Protein AF-A0AAU6Q5I7-F1 (afdb_monomer)

Mean predicted aligned error: 3.94 Å

Organism: NCBI:txid3112952

Foldseek 3Di:
DDCPPDPLVLQPLQLLVCVVVVNLVSNLVSLVVSLVVDDQLDLSNLQSLQLNLQSCVVVVNPVSSVVSNVRSVVSCVVVVHDHDDNVSSPVSNVVVVVVVVD

Sequence (102 aa):
MAQSGLNLDWIPPQAAAAFVDGDEHAARTWLARARDAAPPGSLDWARLERLYGLVSIHVLREVEGTFALERADATLLALGAELPTLDWLEQRAAQQGAEDLK

Secondary structure (DSSP, 8-state):
--------TTS-HHHHHHHHTT-HHHHHHHHHHHHHHSPTTSHHHHHHHHHHHHHHHHTT-HHHHHHHHHHHHHHHHHTT-----THHHHHHHHHHHHHTT-

Solvent-accessible surface area (backbone atoms only — not comparable to full-atom values): 5539 Å² total; per-residue (Å²): 130,84,86,74,80,76,86,49,84,88,55,56,65,68,21,15,44,25,44,73,72,69,35,46,70,55,13,32,50,44,28,48,55,56,23,73,72,33,62,85,86,36,70,69,17,23,46,30,33,26,47,29,9,56,41,27,39,76,73,75,35,50,73,63,11,50,55,29,33,55,57,11,49,56,44,29,57,75,69,73,48,82,80,69,54,74,68,53,34,52,51,41,34,54,52,49,60,61,56,78,74,108

Nearest PDB structures (foldseek):
  5dbk-assembly1_B  TM=8.722E-01  e=3.627E-01  Bacillus thuringiensis Bt407
  4ynw-assembly2_B  TM=8.534E-01  e=1.465E+00  Thermochaetoides thermophila DSM 1495
  3ro2-assembly1_A  TM=8.394E-01  e=2.588E+00  Mus musculus
  4gpk-assembly1_D  TM=7.330E-01  e=1.802E+00  Bacillus thuringiensis serovar thuringiensis
  4y6w-assembly1_A-2  TM=7.646E-01  e=4.341E+00  Podospora anserina

Radius of gyration: 13.22 Å; Cα contacts (8 Å, |Δi|>4): 129; chains: 1; bounding box: 26×37×34 Å

pLDDT: mean 93.03, std 13.4, range [35.62, 98.81]

Structure (mmCIF, N/CA/C/O backbone):
data_AF-A0AAU6Q5I7-F1
#
_entry.id   AF-A0AAU6Q5I7-F1
#
loop_
_atom_site.group_PDB
_atom_site.id
_atom_site.type_symbol
_atom_site.label_atom_id
_atom_site.label_alt_id
_atom_site.label_comp_id
_atom_site.label_asym_id
_atom_site.label_entity_id
_atom_site.label_seq_id
_atom_site.pdbx_PDB_ins_code
_atom_site.Cartn_x
_atom_site.Cartn_y
_atom_site.Cartn_z
_atom_site.occupancy
_atom_site.B_iso_or_equiv
_atom_site.auth_seq_id
_atom_site.auth_comp_id
_atom_site.auth_asym_id
_atom_site.auth_atom_id
_atom_site.pdbx_PDB_model_num
ATOM 1 N N . MET A 1 1 ? 7.084 -25.004 4.144 1.00 36.66 1 MET A N 1
ATOM 2 C CA . MET A 1 1 ? 6.303 -24.402 5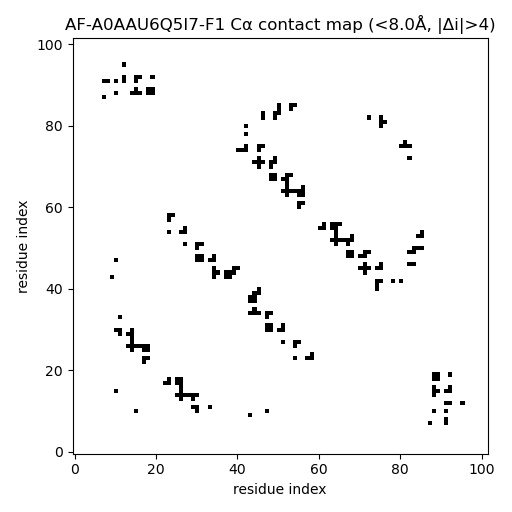.248 1.00 36.66 1 MET A CA 1
ATOM 3 C C . MET A 1 1 ? 5.030 -23.848 4.631 1.00 36.66 1 MET A C 1
ATOM 5 O O . MET A 1 1 ? 5.100 -23.391 3.499 1.00 36.66 1 MET A O 1
ATOM 9 N N . ALA A 1 2 ? 3.885 -24.074 5.273 1.00 35.62 2 ALA A N 1
ATOM 10 C CA . ALA A 1 2 ? 2.557 -24.051 4.660 1.00 35.62 2 ALA A CA 1
ATOM 11 C C . ALA A 1 2 ? 2.252 -22.760 3.878 1.00 35.62 2 ALA A C 1
ATOM 13 O O . ALA A 1 2 ? 2.362 -21.665 4.420 1.00 35.62 2 ALA A O 1
ATOM 14 N N . GLN A 1 3 ? 1.838 -22.920 2.617 1.00 40.91 3 GLN A N 1
ATOM 15 C CA . GLN A 1 3 ? 1.138 -21.895 1.845 1.00 40.91 3 GLN A CA 1
ATOM 16 C C . GLN A 1 3 ? -0.242 -21.696 2.486 1.00 40.91 3 GLN A C 1
ATOM 18 O O . GLN A 1 3 ? -1.229 -22.290 2.058 1.00 40.91 3 GLN A O 1
ATOM 23 N N . SER A 1 4 ? -0.317 -20.915 3.561 1.00 48.25 4 SER A N 1
ATOM 24 C CA . SER A 1 4 ? -1.584 -20.297 3.941 1.00 48.25 4 SER A CA 1
ATOM 25 C C . SER A 1 4 ? -1.879 -19.265 2.861 1.00 48.25 4 SER A C 1
ATOM 27 O O . SER A 1 4 ? -1.169 -18.269 2.758 1.00 48.25 4 SER A O 1
ATOM 29 N N . GLY A 1 5 ? -2.845 -19.564 1.991 1.00 55.66 5 GLY A N 1
ATOM 30 C CA . GLY A 1 5 ? -3.238 -18.696 0.886 1.00 55.66 5 GLY A CA 1
ATOM 31 C C . GLY A 1 5 ? -3.736 -17.354 1.407 1.00 55.66 5 GLY A C 1
ATOM 32 O O . GLY A 1 5 ? -4.909 -17.217 1.746 1.00 55.66 5 GLY A O 1
ATOM 33 N N . LEU A 1 6 ? -2.839 -16.373 1.490 1.00 75.88 6 LEU A N 1
ATOM 34 C CA . LEU A 1 6 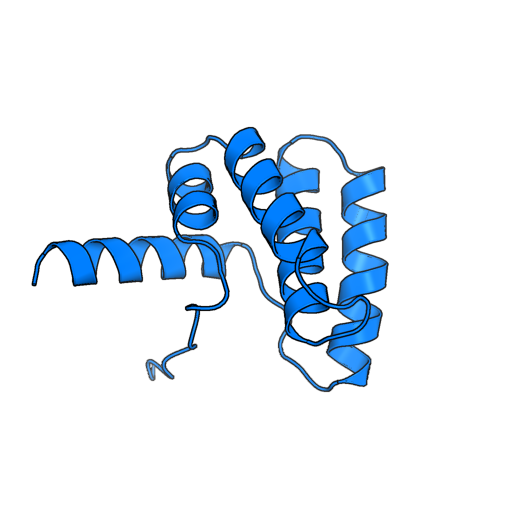? -3.201 -14.971 1.633 1.00 75.88 6 LEU A CA 1
ATOM 35 C C . LEU A 1 6 ? -4.071 -14.608 0.427 1.00 75.88 6 LEU A C 1
ATOM 37 O O . LEU A 1 6 ? -3.618 -14.692 -0.715 1.00 75.88 6 LEU A O 1
ATOM 41 N N . ASN A 1 7 ? -5.330 -14.244 0.677 1.00 89.19 7 ASN A N 1
ATOM 42 C CA . ASN A 1 7 ? -6.163 -13.641 -0.354 1.00 89.19 7 ASN A CA 1
ATOM 43 C C . ASN A 1 7 ? -5.641 -12.216 -0.606 1.00 89.19 7 ASN A C 1
ATOM 45 O O . ASN A 1 7 ? -5.703 -11.360 0.284 1.00 89.19 7 ASN A O 1
ATOM 49 N N . LEU A 1 8 ? -5.118 -11.988 -1.812 1.00 94.88 8 LEU A N 1
ATOM 50 C CA . LEU A 1 8 ? -4.550 -10.715 -2.255 1.00 94.88 8 LEU A CA 1
ATOM 51 C C . LEU A 1 8 ? -5.417 -10.022 -3.319 1.00 94.88 8 LEU A C 1
ATOM 53 O O . LEU A 1 8 ? -4.974 -9.040 -3.909 1.00 94.88 8 LEU A O 1
ATOM 57 N N . ASP A 1 9 ? -6.657 -10.468 -3.543 1.00 94.75 9 ASP A N 1
ATOM 58 C CA . ASP A 1 9 ? -7.554 -9.933 -4.584 1.00 94.75 9 ASP A CA 1
ATOM 59 C C . ASP A 1 9 ? -7.884 -8.446 -4.382 1.00 94.75 9 ASP A C 1
ATOM 61 O O . ASP A 1 9 ? -8.234 -7.739 -5.325 1.00 94.75 9 ASP A O 1
ATOM 65 N N . TRP A 1 10 ? -7.737 -7.955 -3.150 1.00 95.62 10 TRP A N 1
ATOM 66 C CA . TRP A 1 10 ? -7.903 -6.547 -2.794 1.00 95.62 10 TRP A CA 1
ATOM 67 C C . TRP A 1 10 ? -6.742 -5.657 -3.277 1.00 95.62 10 TRP A C 1
ATOM 69 O O . TRP A 1 10 ? -6.895 -4.437 -3.329 1.00 95.62 10 TRP A O 1
A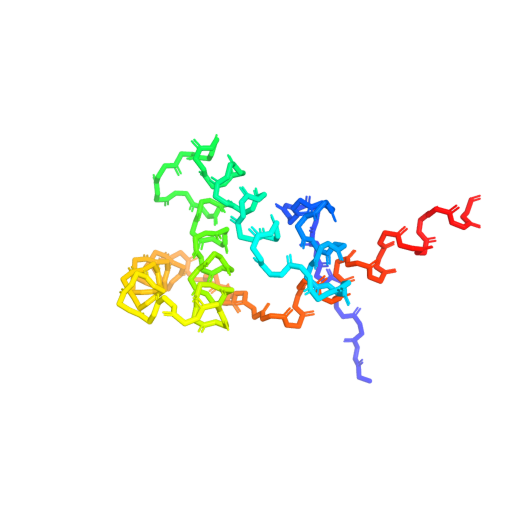TOM 79 N N . ILE A 1 11 ? -5.590 -6.235 -3.640 1.00 97.94 11 ILE A N 1
ATOM 80 C CA . ILE A 1 11 ? -4.477 -5.512 -4.264 1.00 97.94 11 ILE A CA 1
ATOM 81 C C . ILE A 1 11 ? -4.775 -5.377 -5.766 1.00 97.94 11 ILE A C 1
ATOM 83 O O . ILE A 1 11 ? -4.899 -6.399 -6.452 1.00 97.94 11 ILE A O 1
ATOM 87 N N . PRO A 1 12 ? -4.839 -4.148 -6.319 1.00 98.00 12 PRO A N 1
ATOM 88 C CA . PRO A 1 12 ? -5.060 -3.953 -7.746 1.00 98.00 12 PRO A CA 1
ATOM 89 C C . PRO A 1 12 ? -3.977 -4.663 -8.575 1.00 98.00 12 PRO A C 1
ATOM 91 O O . PRO A 1 12 ? -2.789 -4.409 -8.346 1.00 98.00 12 PRO A O 1
ATOM 94 N N . PRO A 1 13 ? -4.335 -5.497 -9.569 1.00 97.44 13 PRO A N 1
ATOM 95 C CA . PRO A 1 13 ? -3.345 -6.218 -10.372 1.00 97.44 13 PRO A CA 1
ATOM 96 C C . PRO A 1 13 ? -2.392 -5.267 -11.103 1.00 97.44 13 PRO A C 1
ATOM 98 O O . PRO A 1 13 ? -1.206 -5.554 -11.222 1.00 97.44 13 PRO A O 1
ATOM 101 N N . GLN A 1 14 ? -2.879 -4.092 -11.520 1.00 98.19 14 GLN A N 1
ATOM 102 C CA . GLN A 1 14 ? -2.061 -3.068 -12.175 1.00 98.19 14 GLN A CA 1
ATOM 103 C C . GLN A 1 14 ? -1.001 -2.478 -11.237 1.00 98.19 14 GLN A C 1
ATOM 105 O O . GLN A 1 14 ? 0.072 -2.102 -11.696 1.00 98.19 14 GLN A O 1
ATOM 110 N N . ALA A 1 15 ? -1.287 -2.395 -9.932 1.00 98.44 15 ALA A N 1
ATOM 111 C CA . ALA A 1 15 ? -0.313 -1.928 -8.950 1.00 98.44 15 ALA A CA 1
ATOM 112 C C . ALA A 1 15 ? 0.803 -2.957 -8.745 1.00 98.44 15 ALA A C 1
ATOM 114 O O . ALA A 1 15 ? 1.975 -2.595 -8.718 1.00 98.44 15 ALA A O 1
ATOM 115 N N . ALA A 1 16 ? 0.426 -4.232 -8.626 1.00 98.25 16 ALA A N 1
ATOM 116 C CA . ALA A 1 16 ? 1.361 -5.337 -8.459 1.00 98.25 16 ALA A CA 1
ATOM 117 C C . ALA A 1 16 ? 2.277 -5.503 -9.682 1.00 98.25 16 ALA A C 1
ATOM 119 O O . ALA A 1 16 ? 3.492 -5.584 -9.522 1.00 98.25 16 ALA A O 1
ATOM 120 N N . ALA A 1 17 ? 1.706 -5.479 -10.892 1.00 98.12 17 ALA A N 1
ATOM 121 C CA . ALA A 1 17 ? 2.469 -5.548 -12.138 1.00 98.12 17 ALA A CA 1
ATOM 122 C C . ALA A 1 17 ? 3.464 -4.384 -12.256 1.00 98.12 17 ALA A C 1
ATOM 124 O O . ALA A 1 17 ? 4.658 -4.614 -12.401 1.00 98.12 17 ALA A O 1
ATOM 125 N N . ALA A 1 18 ? 2.994 -3.143 -12.073 1.00 98.31 18 ALA A N 1
ATOM 126 C CA . ALA A 1 18 ? 3.857 -1.967 -12.141 1.00 98.31 18 ALA A CA 1
ATOM 127 C C . ALA A 1 18 ? 5.009 -2.012 -11.122 1.00 98.31 18 ALA A C 1
ATOM 129 O O . ALA A 1 18 ? 6.122 -1.617 -11.444 1.00 98.31 18 ALA A O 1
ATOM 130 N N . PHE A 1 19 ? 4.764 -2.515 -9.906 1.00 98.25 19 PHE A N 1
ATOM 131 C CA . PHE A 1 19 ? 5.812 -2.646 -8.894 1.00 98.25 19 PHE A CA 1
ATOM 132 C C . PHE A 1 19 ? 6.892 -3.656 -9.310 1.00 98.25 19 PHE A C 1
ATOM 134 O O . PHE A 1 19 ? 8.075 -3.346 -9.219 1.00 98.25 19 PHE A O 1
ATOM 141 N N . VAL A 1 20 ? 6.498 -4.835 -9.805 1.00 97.81 20 VAL A N 1
ATOM 142 C CA . VAL A 1 20 ? 7.445 -5.870 -10.268 1.00 97.81 20 VAL A CA 1
ATOM 143 C C . VAL A 1 20 ? 8.214 -5.429 -11.517 1.00 97.81 20 VAL A C 1
ATOM 145 O O . VAL A 1 20 ? 9.384 -5.779 -11.667 1.00 97.81 20 VAL A O 1
ATOM 148 N N . ASP A 1 21 ? 7.594 -4.618 -12.372 1.00 97.69 21 ASP A N 1
ATOM 149 C CA . ASP A 1 21 ? 8.229 -4.046 -13.564 1.00 97.69 21 ASP A CA 1
ATOM 150 C C . ASP A 1 21 ? 9.190 -2.880 -13.243 1.00 97.69 21 ASP A C 1
ATOM 152 O O . ASP A 1 21 ? 9.872 -2.380 -14.141 1.00 97.69 21 ASP A O 1
ATOM 156 N N . GLY A 1 22 ? 9.270 -2.443 -11.979 1.00 97.62 22 GLY A N 1
ATOM 157 C CA . GLY A 1 22 ? 10.103 -1.313 -11.556 1.00 97.62 22 GLY A CA 1
ATOM 158 C C . GLY A 1 22 ? 9.532 0.060 -11.927 1.00 97.62 22 GLY A C 1
ATOM 159 O O . GLY A 1 22 ? 10.282 1.022 -12.072 1.00 97.62 22 GLY A O 1
ATOM 160 N N . ASP A 1 23 ? 8.213 0.162 -12.122 1.00 98.12 23 ASP A N 1
ATOM 161 C CA . ASP A 1 23 ? 7.487 1.430 -12.248 1.00 98.12 23 ASP A CA 1
ATOM 162 C C . ASP A 1 23 ? 6.732 1.732 -10.943 1.00 98.12 23 ASP A C 1
ATOM 164 O O . ASP A 1 23 ? 5.498 1.681 -10.844 1.00 98.12 23 ASP A O 1
ATOM 168 N N . GLU A 1 24 ? 7.485 2.057 -9.890 1.00 98.00 24 GLU A N 1
ATOM 169 C CA . GLU A 1 24 ? 6.919 2.342 -8.571 1.00 98.00 24 GLU A CA 1
ATOM 170 C C . GLU A 1 24 ? 6.034 3.600 -8.575 1.00 98.00 24 GLU A C 1
ATOM 172 O O . GLU A 1 24 ? 5.114 3.723 -7.760 1.00 98.00 24 GLU A O 1
ATOM 177 N N . HIS A 1 25 ? 6.246 4.528 -9.515 1.00 98.12 25 HIS A N 1
ATOM 178 C CA . HIS A 1 25 ? 5.377 5.691 -9.698 1.00 98.12 25 HIS A CA 1
ATOM 179 C C . HIS A 1 25 ? 3.982 5.286 -10.191 1.00 98.12 25 HIS A C 1
ATOM 181 O O . HIS A 1 25 ? 2.969 5.773 -9.662 1.00 98.12 25 HIS A O 1
ATOM 187 N N . ALA A 1 26 ? 3.901 4.378 -11.166 1.00 98.44 26 ALA A N 1
ATOM 188 C CA . ALA A 1 26 ? 2.631 3.818 -11.605 1.00 98.44 26 ALA A CA 1
ATOM 189 C C . ALA A 1 26 ? 1.997 2.950 -10.512 1.00 98.44 26 ALA A C 1
ATOM 191 O O . ALA A 1 26 ? 0.807 3.122 -10.227 1.00 98.44 26 ALA A O 1
ATOM 192 N N . ALA A 1 27 ? 2.774 2.096 -9.836 1.00 98.69 27 ALA A N 1
ATOM 193 C CA . ALA A 1 27 ? 2.284 1.275 -8.726 1.00 98.69 27 ALA A CA 1
ATOM 194 C C . ALA A 1 27 ? 1.629 2.139 -7.639 1.00 98.69 27 ALA A C 1
ATOM 196 O O . ALA A 1 27 ? 0.480 1.913 -7.246 1.00 98.69 27 ALA A O 1
ATOM 197 N N . ARG A 1 28 ? 2.315 3.211 -7.229 1.00 98.44 28 ARG A N 1
ATOM 198 C CA . ARG A 1 28 ? 1.803 4.198 -6.275 1.00 98.44 28 ARG A CA 1
ATOM 199 C C . ARG A 1 28 ? 0.512 4.861 -6.753 1.00 98.44 28 ARG A C 1
ATOM 201 O O . ARG A 1 28 ? -0.403 5.057 -5.954 1.00 98.44 28 ARG A O 1
ATOM 208 N N . THR A 1 29 ? 0.418 5.203 -8.037 1.00 98.56 29 THR A N 1
ATOM 209 C CA . THR A 1 29 ? -0.784 5.822 -8.621 1.00 98.56 29 THR A CA 1
ATOM 210 C C . THR A 1 29 ? -1.987 4.880 -8.557 1.00 98.56 29 THR A C 1
ATOM 212 O O . THR A 1 29 ? -3.084 5.302 -8.186 1.00 98.56 29 THR A O 1
ATOM 215 N N . TRP A 1 30 ? -1.795 3.601 -8.884 1.00 98.75 30 TRP A N 1
ATOM 216 C CA . TRP A 1 30 ? -2.855 2.595 -8.802 1.00 98.75 30 TRP A CA 1
ATOM 217 C C . TRP A 1 30 ? -3.302 2.334 -7.363 1.00 98.75 30 TRP A C 1
ATOM 219 O O . TRP A 1 30 ? -4.506 2.288 -7.105 1.00 98.75 30 TRP A O 1
ATOM 229 N N . LEU A 1 31 ? -2.358 2.253 -6.421 1.00 98.75 31 LEU A N 1
ATOM 230 C CA . LEU A 1 31 ? -2.660 2.115 -4.994 1.00 98.75 31 LEU A CA 1
ATOM 231 C C . LEU A 1 31 ? -3.443 3.315 -4.455 1.00 98.75 31 LEU A C 1
ATOM 233 O O . LEU A 1 31 ? -4.439 3.122 -3.766 1.00 98.75 31 LEU A O 1
ATOM 237 N N . ALA A 1 32 ? -3.051 4.543 -4.813 1.00 98.62 32 ALA A N 1
ATOM 238 C CA . ALA A 1 32 ? -3.763 5.751 -4.397 1.00 98.62 32 ALA A CA 1
ATOM 239 C C . ALA A 1 32 ? -5.218 5.750 -4.879 1.00 98.62 32 ALA A C 1
ATOM 241 O O . ALA A 1 32 ? -6.131 5.982 -4.095 1.00 98.62 32 ALA A O 1
ATOM 242 N N . ARG A 1 33 ? -5.445 5.423 -6.157 1.00 98.62 33 ARG A N 1
ATOM 243 C CA . ARG A 1 33 ? -6.796 5.360 -6.733 1.00 98.62 33 ARG A CA 1
ATOM 244 C C . ARG A 1 33 ? -7.670 4.316 -6.044 1.00 98.62 33 ARG A C 1
ATOM 246 O O . ARG A 1 33 ? -8.824 4.599 -5.744 1.00 98.62 33 ARG A O 1
ATOM 253 N N . ALA A 1 34 ? -7.127 3.123 -5.799 1.00 98.50 34 ALA A N 1
ATOM 254 C CA . ALA A 1 34 ? -7.857 2.066 -5.108 1.00 98.50 34 ALA A CA 1
ATOM 255 C C . ALA A 1 34 ? -8.160 2.450 -3.653 1.00 98.50 34 ALA A C 1
ATOM 257 O O . ALA A 1 34 ? -9.284 2.268 -3.192 1.00 98.50 34 ALA A O 1
ATOM 258 N N . ARG A 1 35 ? -7.184 3.039 -2.949 1.00 98.50 35 ARG A N 1
ATOM 259 C CA . ARG A 1 35 ? -7.361 3.549 -1.587 1.00 98.50 35 ARG A CA 1
ATOM 260 C C . ARG A 1 35 ? -8.466 4.600 -1.529 1.00 98.50 35 ARG A C 1
ATOM 262 O O . ARG A 1 35 ? -9.317 4.525 -0.653 1.00 98.50 35 ARG A O 1
ATOM 269 N N . ASP A 1 36 ? -8.462 5.562 -2.448 1.00 98.44 36 ASP A N 1
ATOM 270 C CA . ASP A 1 36 ? -9.424 6.670 -2.462 1.00 98.44 36 ASP A CA 1
ATOM 271 C C . ASP A 1 36 ? -10.855 6.209 -2.795 1.00 98.44 36 ASP A C 1
ATOM 273 O O . ASP A 1 36 ? -11.820 6.899 -2.469 1.00 98.44 36 ASP A O 1
ATOM 277 N N . ALA A 1 37 ? -11.007 5.029 -3.406 1.00 98.25 37 ALA A N 1
ATOM 278 C CA . ALA A 1 37 ? -12.299 4.380 -3.619 1.00 98.25 37 ALA A CA 1
ATOM 279 C C . ALA A 1 37 ? -12.808 3.611 -2.382 1.00 98.25 37 ALA A C 1
ATOM 281 O O . ALA A 1 37 ? -13.989 3.261 -2.326 1.00 98.25 37 ALA A O 1
ATOM 282 N N . ALA A 1 38 ? -11.948 3.345 -1.395 1.00 97.62 38 ALA A N 1
ATOM 283 C CA . ALA A 1 38 ? -12.310 2.655 -0.164 1.00 97.62 38 ALA A CA 1
ATOM 284 C C . ALA A 1 38 ? -12.725 3.654 0.938 1.00 97.62 38 ALA A C 1
ATOM 286 O O . ALA A 1 38 ? -12.131 4.729 1.060 1.00 97.62 38 ALA A O 1
ATOM 287 N N . PRO A 1 39 ? -13.708 3.317 1.797 1.00 97.88 39 PRO A N 1
ATOM 288 C CA . PRO A 1 39 ? -14.079 4.172 2.920 1.00 97.88 39 PRO A CA 1
ATOM 289 C C . PRO A 1 39 ? -12.890 4.400 3.873 1.00 97.88 39 PRO A C 1
ATOM 291 O O . PRO A 1 39 ? -12.296 3.414 4.327 1.00 97.88 39 PRO A O 1
ATOM 294 N N . PRO A 1 40 ? -12.549 5.652 4.235 1.00 95.44 40 PRO A N 1
ATOM 295 C CA . PRO A 1 40 ? -11.481 5.927 5.194 1.00 95.44 40 PRO A CA 1
ATOM 296 C C . PRO A 1 40 ? -11.691 5.196 6.526 1.00 95.44 40 PRO A C 1
ATOM 298 O O . PRO A 1 40 ? -12.805 5.148 7.045 1.00 95.44 40 PRO A O 1
ATOM 301 N N . GLY A 1 41 ? -10.619 4.621 7.078 1.00 95.06 41 GLY A N 1
ATOM 302 C CA . GLY A 1 41 ? -10.663 3.837 8.319 1.00 95.06 41 GLY A CA 1
ATOM 303 C C . GLY A 1 41 ? -11.176 2.397 8.166 1.00 95.06 41 GLY A C 1
ATOM 304 O O . GLY A 1 41 ? -11.181 1.651 9.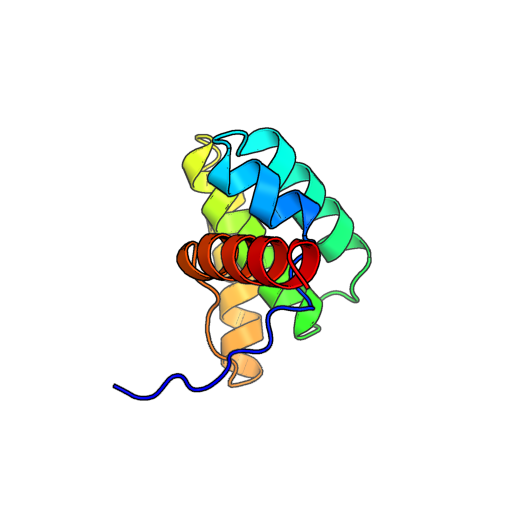143 1.00 95.06 41 GLY A O 1
ATOM 305 N N . SER A 1 42 ? -11.588 1.978 6.965 1.00 98.19 42 SER A N 1
ATOM 306 C CA . SER A 1 42 ? -11.894 0.569 6.682 1.00 98.19 42 SER A CA 1
ATOM 307 C C . SER A 1 42 ? -10.625 -0.285 6.570 1.00 98.19 42 SER A C 1
ATOM 309 O O . SER A 1 42 ? -9.524 0.232 6.369 1.00 98.19 42 SER A O 1
ATOM 311 N N . LEU A 1 43 ? -10.788 -1.611 6.657 1.00 97.94 43 LEU A N 1
ATOM 312 C CA . LEU A 1 43 ? -9.692 -2.568 6.476 1.00 97.94 43 LEU A CA 1
ATOM 313 C C . LEU A 1 43 ? -9.029 -2.425 5.098 1.00 97.94 43 LEU A C 1
ATOM 315 O O . LEU A 1 43 ? -7.804 -2.352 5.018 1.00 97.94 43 LEU A O 1
ATOM 319 N N . ASP A 1 44 ? -9.824 -2.348 4.029 1.00 97.81 44 ASP A N 1
ATOM 320 C CA . ASP A 1 44 ? -9.311 -2.240 2.658 1.00 97.81 44 ASP A CA 1
ATOM 321 C C . ASP A 1 44 ? -8.561 -0.926 2.449 1.00 97.81 44 ASP A C 1
ATOM 323 O O . ASP A 1 44 ? -7.448 -0.922 1.923 1.00 97.81 44 ASP A O 1
ATOM 327 N N . TRP A 1 45 ? -9.118 0.181 2.951 1.00 98.62 45 TRP A N 1
ATOM 328 C CA . TRP A 1 45 ? -8.439 1.473 2.931 1.00 98.62 45 TRP A CA 1
ATOM 329 C C . TRP A 1 45 ? -7.089 1.408 3.651 1.00 98.62 45 TRP A C 1
ATOM 331 O O . TRP A 1 45 ? -6.082 1.833 3.092 1.00 98.62 45 TRP A O 1
ATOM 341 N N . ALA A 1 46 ? -7.045 0.845 4.861 1.00 98.69 46 ALA A N 1
ATOM 342 C CA . ALA A 1 46 ? -5.832 0.813 5.672 1.00 98.69 46 ALA A CA 1
ATOM 343 C C . ALA A 1 46 ? -4.745 -0.076 5.051 1.00 98.69 46 ALA A C 1
ATOM 345 O O . ALA A 1 46 ? -3.568 0.282 5.048 1.00 98.69 46 ALA A O 1
ATOM 346 N N . ARG A 1 47 ? -5.133 -1.206 4.453 1.00 98.56 47 ARG A N 1
ATOM 347 C CA . ARG A 1 47 ? -4.208 -2.078 3.723 1.00 98.56 47 ARG A CA 1
ATOM 348 C C . ARG A 1 47 ? -3.599 -1.383 2.501 1.00 98.56 47 ARG A C 1
ATOM 350 O O . ARG A 1 47 ? -2.384 -1.434 2.308 1.00 98.56 47 ARG A O 1
ATOM 357 N N . LEU A 1 48 ? -4.431 -0.711 1.703 1.00 98.75 48 LEU A N 1
ATOM 358 C CA . LEU A 1 48 ? -3.998 0.022 0.509 1.00 98.75 48 LEU A CA 1
ATOM 359 C C . LEU A 1 48 ? -3.151 1.249 0.865 1.00 98.75 48 LEU A C 1
ATOM 361 O O . LEU A 1 48 ? -2.132 1.493 0.222 1.00 98.75 48 LEU A O 1
ATOM 365 N N . GLU A 1 49 ? -3.525 1.982 1.915 1.00 98.81 49 GLU A N 1
ATOM 366 C CA . GLU A 1 49 ? -2.758 3.109 2.456 1.00 98.81 49 GLU A CA 1
ATOM 367 C C . GLU A 1 49 ? -1.365 2.667 2.918 1.00 98.81 49 GLU A C 1
ATOM 369 O O . GLU A 1 49 ? -0.377 3.356 2.661 1.00 98.81 49 GLU A O 1
ATOM 374 N N . ARG A 1 50 ? -1.255 1.484 3.536 1.00 98.75 50 ARG A N 1
ATOM 375 C CA . ARG A 1 50 ? 0.043 0.949 3.947 1.00 98.75 50 ARG A CA 1
ATOM 376 C C . ARG A 1 50 ? 0.952 0.665 2.756 1.00 98.75 50 ARG A C 1
ATOM 378 O O . ARG A 1 50 ? 2.095 1.117 2.739 1.00 98.75 50 ARG A O 1
ATOM 385 N N . LEU A 1 51 ? 0.446 -0.058 1.752 1.00 98.81 51 LEU A N 1
ATOM 386 C CA . LEU A 1 51 ? 1.206 -0.347 0.531 1.00 98.81 51 LEU A CA 1
ATOM 387 C C . LEU A 1 51 ? 1.583 0.946 -0.199 1.00 98.81 51 LEU A C 1
ATOM 389 O O . LEU A 1 51 ? 2.721 1.096 -0.635 1.00 98.81 51 LEU A O 1
ATOM 393 N N . TYR A 1 52 ? 0.664 1.912 -0.266 1.00 98.81 52 TYR A N 1
ATOM 394 C CA . TYR A 1 52 ? 0.940 3.242 -0.802 1.00 98.81 52 TYR A CA 1
ATOM 395 C C . TYR A 1 52 ? 2.093 3.930 -0.061 1.00 98.81 52 TYR A C 1
ATOM 397 O O . TYR A 1 52 ? 2.977 4.505 -0.700 1.00 98.81 52 TYR A O 1
ATOM 405 N N . GLY A 1 53 ? 2.107 3.860 1.273 1.00 98.69 53 GLY A N 1
ATOM 406 C CA . GLY A 1 53 ? 3.167 4.422 2.104 1.00 98.69 53 GLY A CA 1
ATOM 407 C C . GLY A 1 53 ? 4.527 3.774 1.845 1.00 98.69 53 GLY A C 1
ATOM 408 O O . GLY A 1 53 ? 5.507 4.482 1.615 1.00 98.69 53 GLY A O 1
ATOM 409 N N . LEU A 1 54 ? 4.573 2.440 1.788 1.00 98.69 54 LEU A N 1
ATOM 410 C CA . LEU A 1 54 ? 5.795 1.688 1.487 1.00 98.69 54 LEU A CA 1
ATOM 411 C C . LEU A 1 54 ? 6.363 2.036 0.103 1.00 98.69 54 LEU A C 1
ATOM 413 O O . LEU A 1 54 ? 7.539 2.376 -0.016 1.00 98.69 54 LEU A O 1
ATOM 417 N N . VAL A 1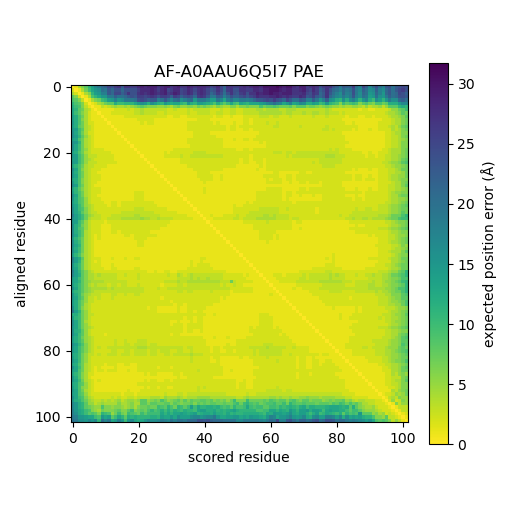 55 ? 5.522 2.025 -0.936 1.00 98.56 55 VAL A N 1
ATOM 418 C CA . VAL A 1 55 ? 5.942 2.386 -2.301 1.00 98.56 55 VAL A CA 1
ATOM 419 C C . VAL A 1 55 ? 6.350 3.864 -2.374 1.00 98.56 55 VAL A C 1
ATOM 421 O O . VAL A 1 55 ? 7.296 4.213 -3.075 1.00 98.56 55 VAL A O 1
ATOM 424 N N . SER A 1 56 ? 5.702 4.751 -1.610 1.00 98.62 56 SER A N 1
ATOM 425 C CA . SER A 1 56 ? 6.091 6.168 -1.539 1.00 98.62 56 SER A CA 1
ATOM 426 C C . SER A 1 56 ? 7.518 6.354 -1.016 1.00 98.62 56 SER A C 1
ATOM 428 O O . SER A 1 56 ? 8.250 7.194 -1.538 1.00 98.62 56 SER A O 1
ATOM 430 N N . ILE A 1 57 ? 7.946 5.558 -0.034 1.00 97.94 57 ILE A N 1
ATOM 431 C CA . ILE A 1 57 ? 9.328 5.600 0.466 1.00 97.94 57 ILE A CA 1
ATOM 432 C C . ILE A 1 57 ? 10.313 5.175 -0.633 1.00 97.94 57 ILE A C 1
ATOM 434 O O . ILE A 1 57 ? 11.330 5.842 -0.811 1.00 97.94 57 ILE A O 1
ATOM 438 N N . HIS A 1 58 ? 9.987 4.145 -1.424 1.00 94.94 58 HIS A N 1
ATOM 439 C CA . HIS A 1 58 ? 10.826 3.697 -2.548 1.00 94.94 58 HIS A CA 1
ATOM 440 C C . HIS A 1 58 ? 11.045 4.790 -3.603 1.00 94.94 58 HIS A C 1
ATOM 442 O O . HIS A 1 58 ? 12.143 4.917 -4.137 1.00 94.94 58 HIS A O 1
ATOM 448 N N . VAL A 1 59 ? 10.043 5.642 -3.844 1.00 96.56 59 VAL A N 1
ATOM 449 C CA . VAL A 1 59 ? 10.154 6.791 -4.764 1.00 96.56 59 VAL A CA 1
ATOM 450 C C . VAL A 1 59 ? 10.600 8.089 -4.076 1.00 96.56 59 VAL A C 1
ATOM 452 O O . VAL A 1 59 ? 10.263 9.185 -4.528 1.00 96.56 59 VAL A O 1
ATOM 455 N N . LEU A 1 60 ? 11.348 7.987 -2.970 1.00 97.25 60 LEU A N 1
ATOM 456 C CA . LEU A 1 60 ? 11.954 9.113 -2.240 1.00 97.25 60 LEU A CA 1
ATOM 457 C C . LEU A 1 60 ? 10.938 10.138 -1.705 1.00 97.25 60 LEU A C 1
ATOM 459 O O . LEU A 1 60 ? 11.197 11.342 -1.637 1.00 97.25 60 LEU A O 1
ATOM 463 N N . ARG A 1 61 ? 9.749 9.671 -1.313 1.00 97.69 61 ARG A N 1
ATOM 464 C CA . ARG A 1 61 ? 8.678 10.495 -0.725 1.00 97.69 61 ARG A CA 1
ATOM 465 C C . ARG A 1 61 ? 8.490 10.156 0.746 1.00 97.69 61 ARG A C 1
ATOM 467 O O . ARG A 1 61 ? 7.378 9.900 1.195 1.00 97.69 61 ARG A O 1
ATOM 474 N N . GLU A 1 62 ? 9.591 10.183 1.491 1.00 97.62 62 GLU A N 1
ATOM 475 C CA . GLU A 1 62 ? 9.681 9.700 2.874 1.00 97.62 62 GLU A CA 1
ATOM 476 C C . GLU A 1 62 ? 8.614 10.289 3.797 1.00 97.62 62 GLU A C 1
ATOM 478 O O . GLU A 1 62 ? 7.885 9.542 4.431 1.00 97.62 62 GLU A O 1
ATOM 483 N N . VAL A 1 63 ? 8.462 11.616 3.836 1.00 98.31 63 VAL A N 1
ATOM 484 C CA . VAL A 1 63 ? 7.500 12.277 4.739 1.00 98.31 63 VAL A CA 1
ATOM 485 C C . VAL A 1 63 ? 6.072 11.803 4.476 1.00 98.31 63 VAL A C 1
ATOM 487 O O . VAL A 1 63 ? 5.328 11.474 5.396 1.00 98.31 63 VAL A O 1
ATOM 490 N N . GLU A 1 64 ? 5.686 11.752 3.206 1.00 98.06 64 GLU A N 1
ATOM 491 C CA . GLU A 1 64 ? 4.359 11.296 2.811 1.00 98.06 64 GLU A CA 1
ATOM 492 C C . GLU A 1 64 ? 4.160 9.807 3.103 1.00 98.06 64 GLU A C 1
ATOM 494 O O . GLU A 1 64 ? 3.108 9.420 3.614 1.00 98.06 64 GLU A O 1
ATOM 499 N N . GLY A 1 65 ? 5.179 8.995 2.808 1.00 98.50 65 GLY A N 1
ATOM 500 C CA . GLY A 1 65 ? 5.186 7.569 3.091 1.00 98.50 65 GLY A CA 1
ATOM 501 C C . GLY A 1 65 ? 5.029 7.282 4.580 1.00 98.50 65 GLY A C 1
ATOM 502 O O . GLY A 1 65 ? 4.146 6.520 4.957 1.00 98.50 65 GLY A O 1
ATOM 503 N N . THR A 1 66 ? 5.797 7.962 5.432 1.00 98.50 66 THR A N 1
ATOM 504 C CA . THR A 1 66 ? 5.716 7.845 6.894 1.00 98.50 66 THR A CA 1
ATOM 505 C C . THR A 1 66 ? 4.327 8.197 7.407 1.00 98.50 66 THR A C 1
ATOM 507 O O . THR A 1 66 ? 3.7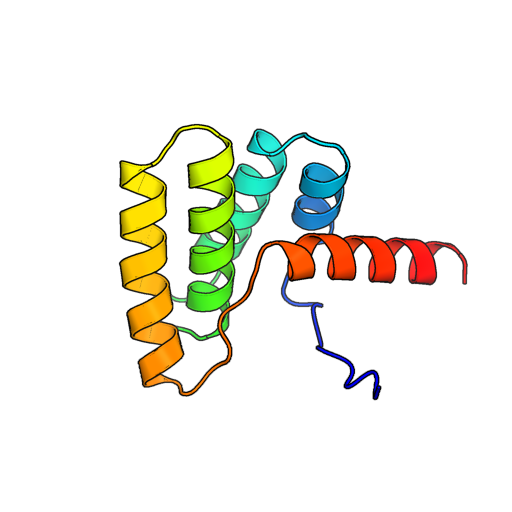38 7.408 8.137 1.00 98.50 66 THR A O 1
ATOM 510 N N . PHE A 1 67 ? 3.744 9.318 6.971 1.00 98.56 67 PHE A N 1
ATOM 511 C CA . PHE A 1 67 ? 2.390 9.677 7.396 1.00 98.56 67 PHE A CA 1
ATOM 512 C C . PHE A 1 67 ? 1.331 8.659 6.949 1.00 98.56 67 PHE A C 1
ATOM 514 O O . PHE A 1 67 ? 0.366 8.423 7.676 1.00 98.56 67 PHE A O 1
ATOM 521 N N . ALA A 1 68 ? 1.474 8.075 5.757 1.00 98.50 68 ALA A N 1
ATOM 522 C CA . ALA A 1 68 ? 0.583 7.010 5.303 1.00 98.50 68 ALA A CA 1
ATOM 523 C C . ALA A 1 68 ? 0.737 5.749 6.168 1.00 98.50 68 ALA A C 1
ATOM 525 O O . ALA A 1 68 ? -0.267 5.204 6.625 1.00 98.50 68 ALA A O 1
ATOM 526 N N . LEU A 1 69 ? 1.975 5.339 6.466 1.00 98.69 69 LEU A N 1
ATOM 527 C CA . LEU A 1 69 ? 2.259 4.204 7.347 1.00 98.69 69 LEU A CA 1
ATOM 528 C C . LEU A 1 69 ? 1.697 4.410 8.753 1.00 98.69 69 LEU A C 1
ATOM 530 O O . LEU A 1 69 ? 1.031 3.520 9.262 1.00 98.69 69 LEU A O 1
ATOM 534 N N . GLU A 1 70 ? 1.888 5.580 9.362 1.00 98.62 70 GLU A N 1
ATOM 535 C CA . GLU A 1 70 ? 1.365 5.872 10.702 1.00 98.62 70 GLU A CA 1
ATOM 536 C C . GLU A 1 70 ? -0.162 5.735 10.766 1.00 98.62 70 GLU A C 1
ATOM 538 O O . GLU A 1 70 ? -0.699 5.108 11.682 1.00 98.62 70 GLU A O 1
ATOM 543 N N . ARG A 1 71 ? -0.877 6.283 9.773 1.00 98.44 71 ARG A N 1
ATOM 544 C CA . ARG A 1 71 ? -2.342 6.179 9.707 1.00 98.44 71 ARG A CA 1
ATOM 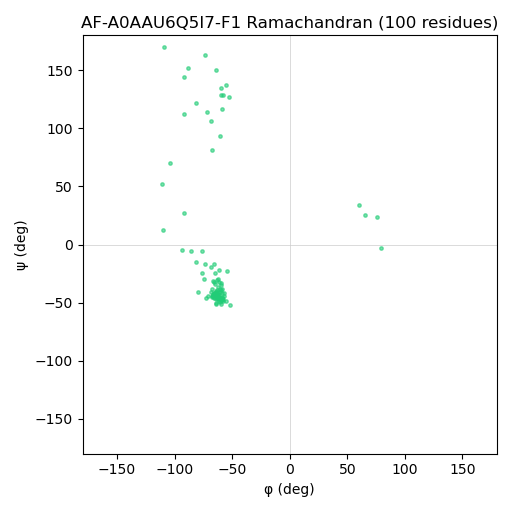545 C C . ARG A 1 71 ? -2.812 4.749 9.457 1.00 98.44 71 ARG A C 1
ATOM 547 O O . ARG A 1 71 ? -3.766 4.291 10.096 1.00 98.44 71 ARG A O 1
ATOM 554 N N . ALA A 1 72 ? -2.174 4.069 8.508 1.00 98.62 72 ALA A N 1
ATOM 555 C CA . ALA A 1 72 ? -2.513 2.705 8.144 1.00 98.62 72 ALA A CA 1
ATOM 556 C C . ALA A 1 72 ? -2.262 1.747 9.308 1.00 98.62 72 ALA A C 1
ATOM 558 O O . ALA A 1 72 ? -3.173 1.020 9.696 1.00 98.62 72 ALA A O 1
ATOM 559 N N . ASP A 1 73 ? -1.071 1.792 9.906 1.00 98.69 73 ASP A N 1
ATOM 560 C CA . ASP A 1 73 ? -0.665 0.892 10.984 1.00 98.69 73 ASP A CA 1
ATOM 561 C C . ASP A 1 73 ? -1.544 1.102 12.218 1.00 98.69 73 ASP A C 1
ATOM 563 O O . ASP A 1 73 ? -2.035 0.124 12.777 1.00 98.69 73 ASP A O 1
ATOM 567 N N . ALA A 1 74 ? -1.857 2.350 12.591 1.00 98.38 74 ALA A N 1
ATOM 568 C CA . ALA A 1 74 ? -2.798 2.622 13.680 1.00 98.38 74 ALA A CA 1
ATOM 569 C C . ALA A 1 74 ? -4.175 1.974 13.438 1.00 98.38 74 ALA A C 1
ATOM 571 O O . ALA A 1 74 ? -4.760 1.390 14.353 1.00 98.38 74 ALA A O 1
ATOM 572 N N . THR A 1 75 ? -4.676 2.035 12.201 1.00 98.50 75 THR A N 1
ATOM 573 C CA . THR A 1 75 ? -5.976 1.455 11.831 1.00 98.50 75 THR A CA 1
ATOM 574 C C . THR A 1 75 ? -5.922 -0.075 11.786 1.00 98.50 75 THR A C 1
ATOM 576 O O . THR A 1 75 ? -6.787 -0.737 12.353 1.00 98.50 75 THR A O 1
ATOM 579 N N . LEU A 1 76 ? -4.895 -0.657 11.160 1.00 98.38 76 LEU A N 1
ATOM 580 C CA . LEU A 1 76 ? -4.718 -2.110 11.056 1.00 98.38 76 LEU A CA 1
ATOM 581 C C . LEU A 1 76 ? -4.542 -2.754 12.432 1.00 98.38 76 LEU A C 1
ATOM 583 O O . LEU A 1 76 ? -5.177 -3.770 12.711 1.00 98.38 76 LEU A O 1
ATOM 587 N N . LEU A 1 77 ? -3.752 -2.132 13.313 1.00 98.31 77 LEU A N 1
ATOM 588 C CA . LEU A 1 77 ? -3.563 -2.592 14.688 1.00 98.31 77 LEU A CA 1
ATOM 589 C C . LEU A 1 77 ? -4.871 -2.546 15.484 1.00 98.31 77 LEU A C 1
ATOM 591 O O . LEU A 1 77 ? -5.192 -3.511 16.174 1.00 98.31 77 LEU A O 1
ATOM 595 N N . ALA A 1 78 ? -5.656 -1.472 15.355 1.00 98.19 78 ALA A N 1
ATOM 596 C CA . ALA A 1 78 ? -6.963 -1.372 16.007 1.00 98.19 78 ALA A CA 1
ATOM 597 C C . ALA A 1 78 ? -7.957 -2.443 15.515 1.00 98.19 78 ALA A C 1
ATOM 599 O O . ALA A 1 78 ? -8.806 -2.895 16.282 1.00 98.19 78 ALA A O 1
ATOM 600 N N . LEU A 1 79 ? -7.835 -2.869 14.254 1.00 97.06 79 LEU A N 1
ATOM 601 C CA . LEU A 1 79 ? -8.640 -3.931 13.646 1.00 97.06 79 LEU A CA 1
ATOM 602 C C . LEU A 1 79 ? -8.081 -5.347 13.886 1.00 97.06 79 LEU A C 1
ATOM 604 O O . LEU A 1 79 ? -8.723 -6.320 13.492 1.00 97.06 79 LEU A O 1
ATOM 608 N N . GLY A 1 80 ? -6.901 -5.483 14.503 1.00 97.06 80 GLY A N 1
ATOM 609 C CA . GLY A 1 80 ? -6.220 -6.770 14.684 1.00 97.06 80 GLY A CA 1
ATOM 610 C C . GLY A 1 80 ? -5.780 -7.427 13.370 1.00 97.06 80 GLY A C 1
ATOM 611 O O . GLY A 1 80 ? -5.687 -8.652 13.298 1.00 97.06 80 GLY A O 1
ATOM 612 N N . ALA A 1 81 ? -5.559 -6.634 12.320 1.00 96.19 81 ALA A N 1
ATOM 613 C CA . ALA A 1 81 ? -5.188 -7.113 10.995 1.00 96.19 81 ALA A CA 1
ATOM 614 C C . ALA A 1 81 ? -3.666 -7.258 10.832 1.00 96.19 81 ALA A C 1
ATOM 616 O O . ALA A 1 81 ? -2.883 -6.526 11.437 1.00 96.19 81 ALA A O 1
ATOM 617 N N . GLU A 1 82 ? -3.248 -8.176 9.958 1.00 95.38 82 GLU A N 1
ATOM 618 C CA . GLU A 1 82 ? -1.857 -8.257 9.504 1.00 95.38 82 GLU A CA 1
ATOM 619 C C . GLU A 1 82 ? -1.451 -6.999 8.727 1.00 95.38 82 GLU A C 1
ATOM 621 O O . GLU A 1 82 ? -2.279 -6.367 8.066 1.00 95.38 82 GLU A O 1
ATOM 626 N N . LEU A 1 83 ? -0.162 -6.661 8.792 1.00 97.38 83 LEU A N 1
ATOM 627 C CA . LEU A 1 83 ? 0.418 -5.493 8.136 1.00 97.38 83 LEU A CA 1
ATOM 628 C C . LEU A 1 83 ? 0.929 -5.871 6.736 1.00 97.38 83 LEU A C 1
ATOM 630 O O . LEU A 1 83 ? 1.917 -6.605 6.650 1.00 97.38 83 LEU A O 1
ATOM 634 N N . PRO A 1 84 ? 0.321 -5.370 5.640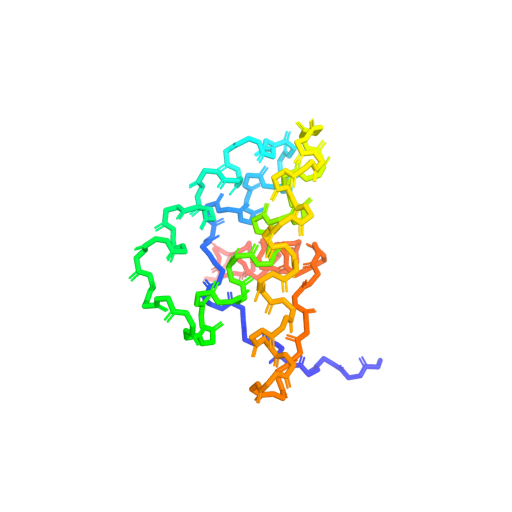 1.00 97.44 84 PRO A N 1
ATOM 635 C CA . PRO A 1 84 ? 0.801 -5.670 4.293 1.00 97.44 84 PRO A CA 1
ATOM 636 C C . PRO A 1 84 ? 2.244 -5.213 4.075 1.00 97.44 84 PRO A C 1
ATOM 638 O O . PRO A 1 84 ? 2.587 -4.079 4.412 1.00 97.44 84 PRO A O 1
ATOM 641 N N . THR A 1 85 ? 3.081 -6.055 3.475 1.00 97.62 85 THR A N 1
ATOM 642 C CA . THR A 1 85 ? 4.468 -5.724 3.105 1.00 97.62 85 THR A CA 1
ATOM 643 C C . THR A 1 85 ? 4.611 -5.598 1.588 1.00 97.62 85 THR A C 1
ATOM 645 O O . THR A 1 85 ? 3.693 -5.940 0.845 1.00 97.62 85 THR A O 1
ATOM 648 N N . LEU A 1 86 ? 5.757 -5.105 1.105 1.00 97.69 86 LEU A N 1
ATOM 649 C CA . LEU A 1 86 ? 6.018 -5.029 -0.339 1.00 97.69 86 LEU A CA 1
ATOM 650 C C . LEU A 1 86 ? 6.023 -6.412 -1.005 1.00 97.69 86 LEU A C 1
ATOM 652 O O . LEU A 1 86 ? 5.509 -6.537 -2.112 1.00 97.69 86 LEU A O 1
ATOM 656 N N . ASP A 1 87 ? 6.451 -7.459 -0.293 1.00 97.12 87 ASP A N 1
ATOM 657 C CA . ASP A 1 87 ? 6.387 -8.851 -0.759 1.00 97.12 87 ASP A CA 1
ATOM 658 C C . ASP A 1 87 ? 4.967 -9.272 -1.179 1.00 97.12 87 ASP A C 1
ATOM 660 O O . ASP A 1 87 ? 4.794 -10.216 -1.948 1.00 97.12 87 ASP A O 1
ATOM 664 N N . TRP A 1 88 ? 3.923 -8.604 -0.677 1.00 97.69 88 TRP A N 1
ATOM 665 C CA . TRP A 1 88 ? 2.542 -8.903 -1.055 1.00 97.69 88 TRP A CA 1
ATOM 666 C C . TRP A 1 88 ? 2.214 -8.393 -2.466 1.00 97.69 88 TRP A C 1
ATOM 668 O O . TRP A 1 88 ? 1.409 -9.015 -3.155 1.00 97.69 88 TRP A O 1
ATOM 678 N N . LEU A 1 89 ? 2.852 -7.311 -2.934 1.00 97.56 89 LEU A N 1
ATOM 679 C CA . LEU A 1 89 ? 2.751 -6.868 -4.332 1.00 97.56 89 LEU A CA 1
ATOM 680 C C . LEU A 1 89 ? 3.399 -7.898 -5.266 1.00 97.56 89 LEU A C 1
ATOM 682 O O . LEU A 1 89 ? 2.796 -8.279 -6.267 1.00 97.56 89 LEU A O 1
ATOM 686 N N . GLU A 1 90 ? 4.574 -8.412 -4.899 1.00 96.56 90 GLU A N 1
ATOM 687 C CA . GLU A 1 90 ? 5.273 -9.456 -5.659 1.00 96.56 90 GLU A CA 1
ATOM 688 C C . GLU A 1 90 ? 4.448 -10.750 -5.728 1.00 96.56 90 GLU A C 1
ATOM 690 O O . GLU A 1 90 ? 4.247 -11.322 -6.802 1.00 96.56 90 GLU A O 1
ATOM 695 N N . GLN A 1 91 ? 3.887 -11.182 -4.594 1.00 96.19 91 GLN A N 1
ATOM 696 C CA . GLN A 1 91 ? 3.004 -12.348 -4.534 1.00 96.19 91 GLN A CA 1
ATOM 697 C C . GLN A 1 91 ? 1.734 -12.152 -5.368 1.00 96.19 91 GLN A C 1
ATOM 699 O O . GLN A 1 91 ? 1.323 -13.073 -6.075 1.00 96.19 91 GLN A O 1
ATOM 704 N N . ARG A 1 92 ? 1.124 -10.959 -5.338 1.00 96.50 92 ARG A N 1
ATOM 705 C CA . ARG A 1 92 ? -0.065 -10.652 -6.145 1.00 96.50 92 ARG A CA 1
ATOM 706 C C . ARG A 1 92 ? 0.226 -10.707 -7.645 1.00 96.50 92 ARG A C 1
ATOM 708 O O . ARG A 1 92 ? -0.612 -11.205 -8.401 1.00 96.50 92 ARG A O 1
ATOM 715 N N . ALA A 1 93 ? 1.384 -10.210 -8.076 1.00 95.62 93 ALA A N 1
ATOM 716 C CA . ALA A 1 93 ? 1.813 -10.291 -9.470 1.00 95.62 93 ALA A CA 1
ATOM 717 C C . ALA A 1 93 ? 2.040 -11.751 -9.897 1.00 95.62 93 ALA A C 1
ATOM 719 O O . ALA A 1 93 ? 1.586 -12.164 -10.964 1.00 95.62 93 ALA A O 1
ATOM 720 N N . ALA A 1 94 ? 2.657 -12.561 -9.029 1.00 93.00 94 ALA A N 1
ATOM 721 C CA . ALA A 1 94 ? 2.856 -13.987 -9.277 1.00 93.00 94 ALA A CA 1
ATOM 722 C C . ALA A 1 94 ? 1.525 -14.758 -9.382 1.00 93.00 94 ALA A C 1
ATOM 724 O O . ALA A 1 94 ? 1.388 -15.633 -10.238 1.00 93.00 94 ALA A O 1
ATOM 725 N N . GLN A 1 95 ? 0.533 -14.415 -8.549 1.00 91.12 95 GLN A N 1
ATOM 726 C CA . GLN A 1 95 ? -0.823 -14.97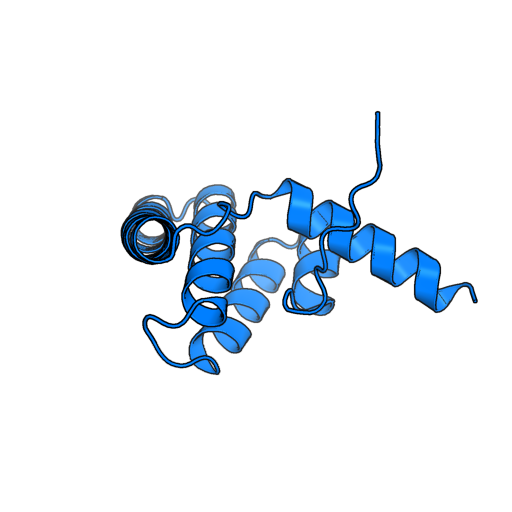3 -8.631 1.00 91.12 95 GLN A CA 1
ATOM 727 C C . GLN A 1 95 ? -1.490 -14.633 -9.972 1.00 91.12 95 GLN A C 1
ATOM 729 O O . GLN A 1 95 ? -2.027 -15.537 -10.605 1.00 91.12 95 GLN A O 1
ATOM 734 N N . GLN A 1 96 ? -1.372 -13.386 -10.452 1.00 86.44 96 GLN A N 1
ATOM 735 C CA . GLN A 1 96 ? -1.937 -12.975 -11.746 1.00 86.44 96 GLN A CA 1
ATOM 736 C C . GLN A 1 96 ? -1.336 -13.763 -12.915 1.00 86.44 96 GLN A C 1
ATOM 738 O O . GLN A 1 96 ? -2.066 -14.311 -13.735 1.00 86.44 96 GLN A O 1
ATOM 743 N N . GLY A 1 97 ? -0.003 -13.869 -12.969 1.00 78.69 97 GLY A N 1
ATOM 744 C CA . GLY A 1 97 ? 0.672 -14.605 -14.041 1.00 78.69 97 GLY A CA 1
ATOM 745 C C . GLY A 1 97 ? 0.309 -16.095 -14.064 1.00 78.69 97 GLY A C 1
ATOM 746 O O . GLY A 1 97 ? 0.288 -16.708 -15.126 1.00 78.69 97 GLY A O 1
ATOM 747 N N . ALA A 1 98 ? -0.017 -16.684 -12.908 1.00 73.88 98 ALA A N 1
ATOM 748 C CA . ALA A 1 98 ? -0.495 -18.063 -12.820 1.00 73.88 98 ALA A CA 1
ATOM 749 C C . ALA A 1 98 ? -1.965 -18.236 -13.252 1.00 73.88 98 ALA A C 1
ATOM 751 O O . ALA A 1 98 ? -2.353 -19.348 -13.618 1.00 73.88 98 ALA A O 1
ATOM 752 N N . GLU A 1 99 ? -2.784 -17.185 -13.182 1.00 72.31 99 GLU A N 1
ATOM 753 C CA . GLU A 1 99 ? -4.164 -17.180 -13.680 1.00 72.31 99 GLU A CA 1
ATOM 754 C C . GLU A 1 99 ? -4.221 -16.993 -15.197 1.00 72.31 99 GLU A C 1
ATOM 756 O O . GLU A 1 99 ? -4.958 -17.720 -15.853 1.00 72.31 99 GLU A O 1
ATOM 761 N N . ASP A 1 100 ? -3.390 -16.113 -15.763 1.00 72.94 100 ASP A N 1
ATOM 762 C CA . ASP A 1 100 ? -3.348 -15.842 -17.211 1.00 72.94 100 ASP A CA 1
ATOM 763 C C . ASP A 1 100 ? -2.869 -17.052 -18.051 1.00 72.94 100 ASP A C 1
ATOM 765 O O . ASP A 1 100 ? -3.058 -17.092 -19.267 1.00 72.94 100 ASP A O 1
ATOM 769 N N . LEU A 1 101 ? -2.231 -18.044 -17.414 1.00 67.69 101 LEU A N 1
ATOM 770 C CA . LEU A 1 101 ? -1.722 -19.274 -18.041 1.00 67.69 101 LEU A CA 1
ATOM 771 C C . LEU A 1 101 ? -2.703 -20.462 -17.996 1.00 67.69 101 LEU A C 1
ATOM 773 O O . LEU A 1 101 ? -2.374 -21.527 -18.527 1.00 67.69 101 LEU A O 1
ATOM 777 N N . LYS A 1 102 ? -3.853 -20.320 -17.330 1.00 57.72 102 LYS A N 1
ATOM 778 C CA . LYS A 1 102 ? -4.887 -21.363 -17.216 1.00 57.72 102 LYS A CA 1
ATOM 779 C C . LYS A 1 102 ? -5.992 -21.176 -18.247 1.00 57.72 102 LYS A C 1
ATOM 781 O O . LYS A 1 102 ? -6.490 -22.223 -18.718 1.00 57.72 102 LYS A O 1
#